Protein AF-A0A958MUF5-F1 (afdb_monomer)

pLDDT: mean 97.49, std 2.04, range [82.62, 98.88]

Structure (mmCIF, N/CA/C/O backbone):
data_AF-A0A958MUF5-F1
#
_entry.id   AF-A0A958MUF5-F1
#
loop_
_atom_site.group_PDB
_atom_site.id
_atom_site.type_symbol
_atom_site.label_atom_id
_atom_site.label_alt_id
_atom_site.label_comp_id
_atom_site.label_asym_id
_atom_site.label_entity_id
_atom_site.label_seq_id
_atom_site.pdbx_PDB_ins_code
_atom_site.Cartn_x
_atom_site.Cartn_y
_atom_site.Cartn_z
_atom_site.occupancy
_atom_site.B_iso_or_equiv
_atom_site.auth_seq_id
_atom_site.auth_comp_id
_atom_site.auth_asym_id
_atom_site.auth_atom_id
_atom_site.pdbx_PDB_model_num
ATOM 1 N N . GLY A 1 1 ? -0.828 -5.211 3.951 1.00 95.81 1 GLY A N 1
ATOM 2 C CA . GLY A 1 1 ? 0.627 -5.019 3.642 1.00 95.81 1 GLY A CA 1
ATOM 3 C C . GLY A 1 1 ? 0.822 -3.875 2.646 1.00 95.81 1 GLY A C 1
ATOM 4 O O . GLY A 1 1 ? -0.084 -3.066 2.536 1.00 95.81 1 GLY A O 1
ATOM 5 N N . CYS A 1 2 ? 1.944 -3.749 1.919 1.00 98.19 2 CYS A N 1
ATOM 6 C CA . CYS A 1 2 ? 2.041 -2.804 0.780 1.00 98.19 2 CYS A CA 1
ATOM 7 C C . CYS A 1 2 ? 3.117 -3.206 -0.243 1.00 98.19 2 CYS A C 1
ATOM 9 O O . CYS A 1 2 ? 4.028 -3.970 0.087 1.00 98.19 2 CYS A O 1
ATOM 11 N N . GLY A 1 3 ? 3.020 -2.666 -1.464 1.00 97.94 3 GLY A N 1
ATOM 12 C CA . GLY A 1 3 ? 4.065 -2.780 -2.486 1.00 97.94 3 GLY A CA 1
ATOM 13 C C . GLY A 1 3 ? 5.352 -2.036 -2.107 1.00 97.94 3 GLY A C 1
ATOM 14 O O . GLY A 1 3 ? 5.352 -1.213 -1.189 1.00 97.94 3 GLY A O 1
ATOM 15 N N . ARG A 1 4 ? 6.447 -2.348 -2.813 1.00 98.25 4 ARG A N 1
ATOM 16 C CA . ARG A 1 4 ? 7.746 -1.659 -2.694 1.00 98.25 4 ARG A CA 1
ATOM 17 C C . ARG A 1 4 ? 7.716 -0.278 -3.366 1.00 98.25 4 ARG A C 1
ATOM 19 O O . ARG A 1 4 ? 6.858 -0.031 -4.210 1.00 98.25 4 ARG A O 1
ATOM 26 N N . THR A 1 5 ? 8.640 0.606 -2.996 1.00 98.25 5 THR A N 1
ATOM 27 C CA . THR A 1 5 ? 8.675 2.021 -3.430 1.00 98.25 5 THR A CA 1
ATOM 28 C C . THR A 1 5 ? 10.024 2.465 -3.999 1.00 98.25 5 THR A C 1
ATOM 30 O O . THR A 1 5 ? 10.197 3.632 -4.313 1.00 98.25 5 THR A O 1
ATOM 33 N N . ASP A 1 6 ? 10.960 1.543 -4.177 1.00 97.56 6 ASP A N 1
ATOM 34 C CA . ASP A 1 6 ? 12.352 1.759 -4.592 1.00 97.56 6 ASP A CA 1
ATOM 35 C C . ASP A 1 6 ? 12.594 1.590 -6.108 1.00 97.56 6 ASP A C 1
ATOM 37 O O . ASP A 1 6 ? 13.702 1.794 -6.594 1.00 97.56 6 ASP A O 1
ATOM 41 N N . PHE A 1 7 ? 11.555 1.257 -6.881 1.00 97.25 7 PHE A N 1
ATOM 42 C CA . PHE A 1 7 ? 11.583 1.169 -8.347 1.00 97.25 7 PHE A CA 1
ATOM 43 C C . PHE A 1 7 ? 10.428 1.967 -8.968 1.00 97.25 7 PHE A C 1
ATOM 45 O O . PHE A 1 7 ? 9.526 2.423 -8.269 1.00 97.25 7 PHE A O 1
ATOM 52 N N . GLN A 1 8 ? 10.443 2.126 -10.297 1.00 96.81 8 GLN A N 1
ATOM 53 C CA . GLN A 1 8 ? 9.368 2.766 -11.078 1.00 96.81 8 GLN A CA 1
ATOM 54 C C . GLN A 1 8 ? 9.012 4.191 -10.605 1.00 96.81 8 GLN A C 1
ATOM 56 O O . GLN A 1 8 ? 7.847 4.578 -10.623 1.00 96.81 8 GLN A O 1
ATOM 61 N N . GLN A 1 9 ? 10.019 4.972 -10.186 1.00 97.56 9 GLN A N 1
ATOM 62 C CA . GLN A 1 9 ? 9.839 6.319 -9.612 1.00 97.56 9 GLN A CA 1
ATOM 63 C C . GLN A 1 9 ? 8.941 6.319 -8.357 1.00 97.56 9 GLN A C 1
ATOM 65 O O . GLN A 1 9 ? 8.242 7.295 -8.070 1.00 97.56 9 GLN A O 1
ATOM 70 N N . GLY A 1 10 ? 8.936 5.203 -7.622 1.00 96.62 10 GLY A N 1
ATOM 71 C CA . GLY A 1 10 ? 8.207 5.049 -6.374 1.00 96.62 10 GLY A CA 1
ATOM 72 C C . GLY A 1 10 ? 8.674 6.023 -5.290 1.00 96.62 10 GLY A C 1
ATOM 73 O O . GLY A 1 10 ? 9.767 6.582 -5.328 1.00 96.62 10 GLY A O 1
ATOM 74 N N . SER A 1 11 ? 7.793 6.259 -4.319 1.00 98.31 11 SER A N 1
ATOM 75 C CA . SER A 1 11 ? 8.064 7.133 -3.179 1.00 98.31 11 SER A CA 1
ATOM 76 C C . SER A 1 11 ? 7.247 6.675 -1.975 1.00 98.31 11 SER A C 1
ATOM 78 O O . SER A 1 11 ? 6.017 6.604 -2.041 1.00 98.31 11 SER A O 1
ATOM 80 N N . SER A 1 12 ? 7.933 6.374 -0.869 1.00 98.38 12 SER A N 1
ATOM 81 C CA . SER A 1 12 ? 7.306 5.947 0.388 1.00 98.38 12 SER A CA 1
ATOM 82 C C . SER A 1 12 ? 6.356 7.019 0.929 1.00 98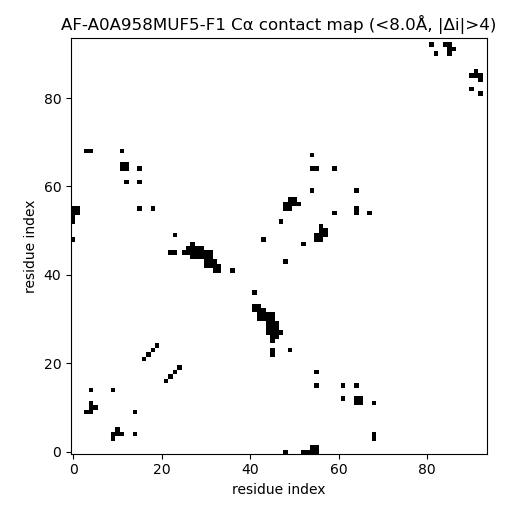.38 12 SER A C 1
ATOM 84 O O . SER A 1 12 ? 5.215 6.724 1.274 1.00 98.38 12 SER A O 1
ATOM 86 N N . THR A 1 13 ? 6.758 8.288 0.898 1.00 97.94 13 THR A N 1
ATOM 87 C CA . THR A 1 13 ? 5.907 9.398 1.352 1.00 97.94 13 THR A CA 1
ATOM 88 C C . THR A 1 13 ? 4.654 9.556 0.485 1.00 97.94 13 THR A C 1
ATOM 90 O O . THR A 1 13 ? 3.552 9.686 1.019 1.00 97.94 13 THR A O 1
ATOM 93 N N . ARG A 1 14 ? 4.775 9.445 -0.848 1.00 98.44 14 ARG A N 1
ATOM 94 C CA . ARG A 1 14 ? 3.613 9.485 -1.758 1.00 98.44 14 ARG A CA 1
ATOM 95 C C . ARG A 1 14 ? 2.682 8.289 -1.582 1.00 98.44 14 ARG A C 1
ATOM 97 O O . ARG A 1 14 ? 1.464 8.460 -1.670 1.00 98.44 14 ARG A O 1
ATOM 104 N N . LEU A 1 15 ? 3.224 7.091 -1.356 1.00 98.62 15 LEU A N 1
ATOM 105 C CA . LEU A 1 15 ? 2.422 5.897 -1.088 1.00 98.62 15 LEU A CA 1
ATOM 106 C C . LEU A 1 15 ? 1.654 6.047 0.230 1.00 98.62 15 LEU A C 1
ATOM 108 O O . LEU A 1 15 ? 0.451 5.794 0.257 1.00 98.62 15 LEU A O 1
ATOM 112 N N . PHE A 1 16 ? 2.320 6.516 1.289 1.00 98.69 16 PHE A N 1
ATOM 113 C CA . PHE A 1 16 ? 1.691 6.770 2.583 1.00 98.69 16 PHE A CA 1
ATOM 114 C C . PHE A 1 16 ? 0.521 7.749 2.456 1.00 98.69 16 PHE A C 1
ATOM 116 O O . PHE A 1 16 ? -0.593 7.414 2.854 1.00 98.69 16 PHE A O 1
ATOM 123 N N . ALA A 1 17 ? 0.744 8.910 1.828 1.00 98.62 17 ALA A N 1
ATOM 124 C CA . ALA A 1 17 ? -0.305 9.901 1.588 1.00 98.62 17 ALA A CA 1
ATOM 125 C C . ALA A 1 17 ? -1.464 9.315 0.765 1.00 98.62 17 ALA A C 1
ATOM 127 O O . ALA A 1 17 ? -2.623 9.430 1.151 1.00 98.62 17 ALA A O 1
ATOM 128 N N . SER A 1 18 ? -1.160 8.583 -0.315 1.00 98.62 18 SER A N 1
ATOM 129 C CA . SER A 1 18 ? -2.186 7.952 -1.158 1.00 98.62 18 SER A CA 1
ATOM 130 C C . SER A 1 18 ? -3.074 6.987 -0.371 1.00 98.62 18 SER A C 1
ATOM 132 O O . SER A 1 18 ? -4.293 7.013 -0.525 1.00 98.62 18 SER A O 1
ATOM 134 N N . VAL A 1 19 ? -2.489 6.152 0.492 1.00 98.62 19 VAL A N 1
ATOM 135 C CA . VAL A 1 19 ? -3.257 5.224 1.330 1.00 98.62 19 VAL A CA 1
ATOM 136 C C . VAL A 1 19 ? -4.072 5.989 2.371 1.00 98.62 19 VAL A C 1
ATOM 138 O O . VAL A 1 19 ? -5.267 5.735 2.500 1.00 98.62 19 VAL A O 1
ATOM 141 N N . ARG A 1 20 ? -3.459 6.935 3.093 1.00 97.88 20 ARG A N 1
ATOM 142 C CA . ARG A 1 20 ? -4.115 7.659 4.192 1.00 97.88 20 ARG A CA 1
ATOM 143 C C . ARG A 1 20 ? -5.254 8.558 3.727 1.00 97.88 20 ARG A C 1
ATOM 145 O O . ARG A 1 20 ? -6.295 8.583 4.372 1.00 97.88 20 ARG A O 1
ATOM 152 N N . GLU A 1 21 ? -5.072 9.261 2.618 1.00 98.38 21 GLU A N 1
ATOM 153 C CA . GLU A 1 21 ? -6.027 10.266 2.144 1.00 98.38 21 GLU A CA 1
ATOM 154 C C . GLU A 1 21 ? -7.112 9.669 1.242 1.00 98.38 21 GLU A C 1
ATOM 156 O O . GLU A 1 21 ? -8.243 10.157 1.236 1.00 98.38 21 GLU A O 1
ATOM 161 N N . LYS A 1 22 ? -6.799 8.610 0.481 1.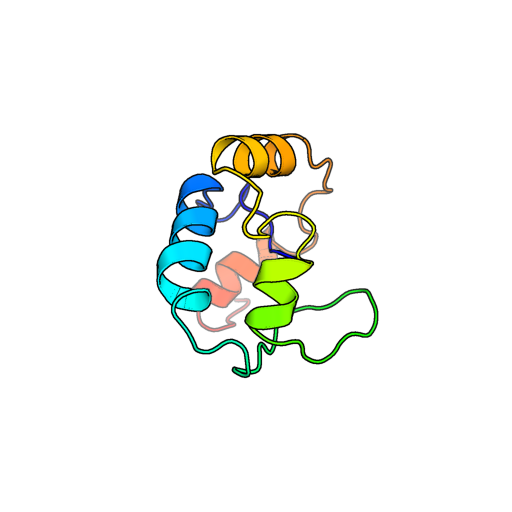00 98.56 22 LYS A N 1
ATOM 162 C CA . LYS A 1 22 ? -7.733 8.045 -0.511 1.00 98.56 22 LYS A CA 1
ATOM 163 C C . LYS A 1 22 ? -8.358 6.726 -0.087 1.00 98.56 22 LYS A C 1
ATOM 165 O O . LYS A 1 22 ? -9.545 6.537 -0.297 1.00 98.56 22 LYS A O 1
ATOM 170 N N . LEU A 1 23 ? -7.567 5.796 0.450 1.00 98.56 23 LEU A N 1
ATOM 171 C CA . LEU A 1 23 ? -8.080 4.469 0.805 1.00 98.56 23 LEU A CA 1
ATOM 172 C C . LEU A 1 23 ? -8.660 4.476 2.216 1.00 98.56 23 LEU A C 1
ATOM 174 O O . LEU A 1 23 ? -9.778 4.030 2.428 1.00 98.56 23 LEU A O 1
ATOM 178 N N . PHE A 1 24 ? -7.943 5.035 3.189 1.00 98.56 24 PHE A N 1
ATOM 179 C CA . PHE A 1 24 ? -8.403 5.071 4.578 1.00 98.56 24 PHE A CA 1
ATOM 180 C C . PHE A 1 24 ? -9.509 6.108 4.833 1.00 98.56 24 PHE A C 1
ATOM 182 O O . PHE A 1 24 ? -10.080 6.117 5.922 1.00 98.56 24 PHE A O 1
ATOM 189 N N . SER A 1 25 ? -9.862 6.933 3.844 1.00 98.38 25 SER A N 1
ATOM 190 C CA . SER A 1 25 ? -11.074 7.760 3.876 1.00 98.38 25 SER A CA 1
ATOM 191 C C . SER A 1 25 ? -12.348 6.987 3.512 1.00 98.38 25 SER A C 1
ATOM 193 O O . SER A 1 25 ? -13.445 7.500 3.722 1.00 98.38 25 SER A O 1
ATOM 195 N N . LEU A 1 26 ? -12.226 5.753 3.011 1.00 9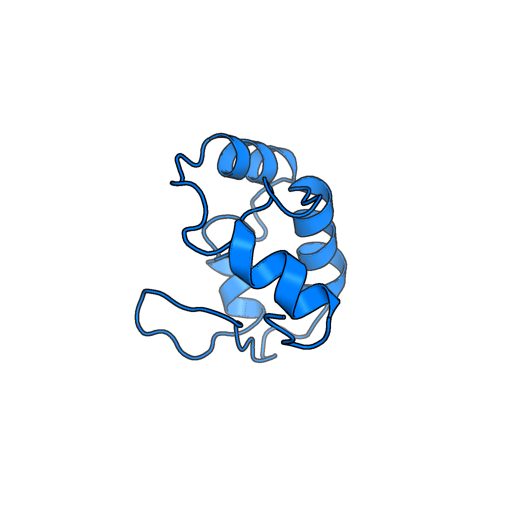8.75 26 LEU A N 1
ATOM 196 C CA . LEU A 1 26 ? -13.362 4.876 2.734 1.00 98.75 26 LEU A CA 1
ATOM 197 C C . LEU A 1 26 ? -13.939 4.264 4.03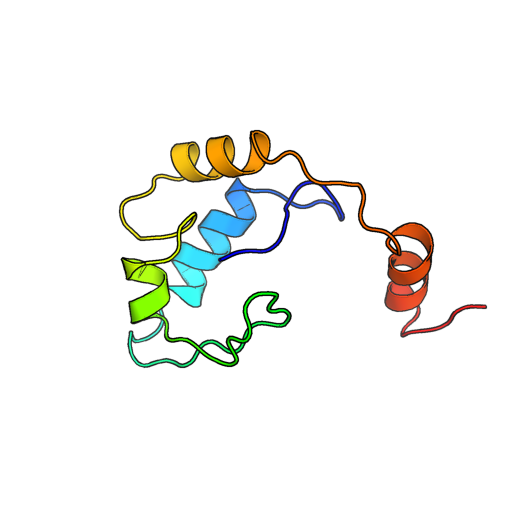2 1.00 98.75 26 LEU A C 1
ATOM 199 O O . LEU A 1 26 ? -13.224 4.184 5.043 1.00 98.75 26 LEU A O 1
ATOM 203 N N . PRO A 1 27 ? -15.213 3.815 4.011 1.00 98.81 27 PRO A N 1
ATOM 204 C CA . PRO A 1 27 ? -15.836 3.081 5.114 1.00 98.81 27 PRO A CA 1
ATOM 205 C C . PRO A 1 27 ? -15.055 1.825 5.509 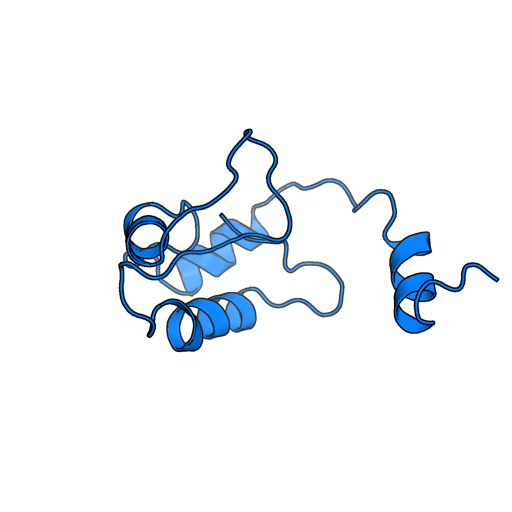1.00 98.81 27 PRO A C 1
ATOM 207 O O . PRO A 1 27 ? -14.487 1.148 4.652 1.00 98.81 27 PRO A O 1
ATOM 210 N N . ASP A 1 28 ? -15.053 1.493 6.800 1.00 98.88 28 ASP A N 1
ATOM 211 C CA . ASP A 1 28 ? -14.248 0.392 7.342 1.00 98.88 28 ASP A CA 1
ATOM 212 C C . ASP A 1 28 ? -14.649 -0.989 6.803 1.00 98.88 28 ASP A C 1
ATOM 214 O O . ASP A 1 28 ? -13.789 -1.858 6.690 1.00 98.88 28 ASP A O 1
ATOM 218 N N . ASP A 1 29 ? -15.909 -1.178 6.416 1.00 98.75 29 ASP A N 1
ATOM 219 C CA . ASP A 1 29 ? -16.447 -2.403 5.810 1.00 98.75 29 ASP A CA 1
ATOM 220 C C . ASP A 1 29 ? -16.152 -2.529 4.304 1.00 98.75 29 ASP A C 1
ATOM 222 O O . ASP A 1 29 ? -16.484 -3.539 3.681 1.00 98.75 29 ASP A O 1
ATOM 226 N N . THR A 1 30 ? -15.484 -1.538 3.705 1.00 98.88 30 THR A N 1
ATOM 227 C CA . THR A 1 30 ? -15.085 -1.589 2.296 1.00 98.88 30 THR A CA 1
ATOM 228 C C . THR A 1 30 ? -14.055 -2.694 2.077 1.00 98.88 30 THR A C 1
ATOM 230 O O . THR A 1 30 ? -12.972 -2.663 2.667 1.00 98.88 30 THR A O 1
ATOM 233 N N . PHE A 1 31 ? -14.357 -3.637 1.181 1.00 98.81 31 PHE A N 1
ATOM 234 C CA . PHE A 1 31 ? -13.425 -4.697 0.803 1.00 98.81 31 PHE A CA 1
ATOM 235 C C . PHE A 1 31 ? -12.209 -4.166 0.037 1.00 98.81 31 PHE A C 1
ATOM 237 O O . PHE A 1 31 ? -12.321 -3.341 -0.871 1.00 98.81 31 PHE A O 1
ATOM 244 N N . VAL A 1 32 ? -11.043 -4.718 0.359 1.00 98.81 32 VAL A N 1
ATOM 245 C CA . VAL A 1 32 ? -9.765 -4.459 -0.301 1.00 98.81 32 VAL A CA 1
ATOM 246 C C . VAL A 1 32 ? -9.312 -5.742 -0.989 1.00 98.81 32 VAL A C 1
ATOM 248 O O . VAL A 1 32 ? -8.948 -6.715 -0.329 1.00 98.81 32 VAL A O 1
ATOM 251 N N . TYR A 1 33 ? -9.310 -5.728 -2.321 1.00 98.56 33 TYR A N 1
ATOM 252 C CA . TYR A 1 33 ? -8.779 -6.806 -3.157 1.00 98.56 33 TYR A CA 1
ATOM 253 C C . TYR A 1 33 ? -7.390 -6.406 -3.681 1.00 98.56 33 TYR A C 1
ATOM 255 O O . TYR A 1 33 ? -7.297 -5.532 -4.550 1.00 98.56 33 TYR A O 1
ATOM 263 N N . PRO A 1 34 ? -6.293 -6.968 -3.140 1.00 98.31 34 PRO A N 1
ATOM 264 C CA . PRO A 1 34 ? -4.944 -6.583 -3.534 1.00 98.31 34 PRO A CA 1
ATOM 265 C C . PRO A 1 34 ? -4.550 -7.205 -4.881 1.00 98.31 34 PRO A C 1
ATOM 267 O O . PRO A 1 34 ? -4.974 -8.303 -5.223 1.00 98.31 34 PRO A O 1
ATOM 270 N N . GLY A 1 35 ? -3.665 -6.539 -5.629 1.00 97.75 35 GLY A N 1
ATOM 271 C CA . GLY A 1 35 ? -3.136 -7.094 -6.885 1.00 97.75 35 GLY A CA 1
ATOM 272 C C . GLY A 1 35 ? -2.190 -8.288 -6.700 1.00 97.75 35 GLY A C 1
ATOM 273 O O . GLY A 1 35 ? -1.956 -9.025 -7.650 1.00 97.75 35 GLY A O 1
ATOM 274 N N . HIS A 1 36 ? -1.628 -8.470 -5.500 1.00 98.06 36 HIS A N 1
ATOM 275 C CA . HIS A 1 36 ? -0.748 -9.589 -5.158 1.00 98.06 36 HIS A CA 1
ATOM 276 C C . HIS A 1 36 ? -0.943 -9.992 -3.696 1.00 98.06 36 HIS A C 1
ATOM 278 O O . HIS A 1 36 ? -1.126 -9.128 -2.836 1.00 98.06 36 HIS A O 1
ATOM 284 N N . ASP A 1 37 ? -0.790 -11.282 -3.420 1.00 98.12 37 ASP A N 1
ATOM 285 C CA . ASP A 1 37 ? -0.638 -11.838 -2.081 1.00 98.12 37 ASP A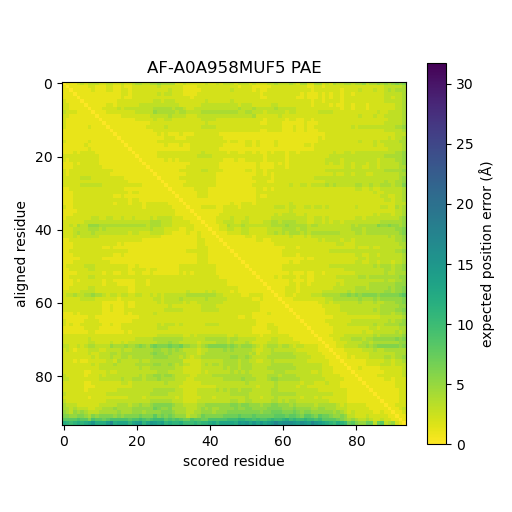 CA 1
ATOM 286 C C . ASP A 1 37 ? 0.381 -12.990 -2.107 1.00 98.12 37 ASP A C 1
ATOM 288 O O . ASP A 1 37 ? 0.537 -13.676 -3.117 1.00 98.12 37 ASP A O 1
ATOM 292 N N . TYR A 1 38 ? 1.094 -13.182 -0.996 1.00 95.88 38 TYR A N 1
ATOM 293 C CA . TYR A 1 38 ? 2.119 -14.222 -0.845 1.00 95.88 38 TYR A CA 1
ATOM 294 C C . TYR A 1 38 ? 1.909 -15.073 0.420 1.00 95.88 38 TYR A C 1
ATOM 296 O O . TYR A 1 38 ? 2.829 -15.751 0.873 1.00 95.88 38 TYR A O 1
ATOM 304 N N . LYS A 1 39 ? 0.722 -14.998 1.035 1.00 96.81 39 LYS A N 1
ATOM 305 C CA . LYS A 1 39 ? 0.355 -15.676 2.290 1.00 96.81 39 LYS A CA 1
ATOM 306 C C . LYS A 1 39 ? -0.945 -16.493 2.194 1.00 96.81 39 LYS A C 1
ATOM 308 O O . LYS A 1 39 ? -1.373 -17.047 3.202 1.00 96.81 39 LYS A O 1
ATOM 313 N N . GLY A 1 40 ? -1.560 -16.580 1.015 1.00 96.94 40 GLY A N 1
ATOM 314 C CA . GLY A 1 40 ? -2.838 -17.255 0.776 1.00 96.94 40 GLY A CA 1
ATOM 315 C C . GLY A 1 40 ? -4.077 -16.407 1.097 1.00 96.94 40 GLY A C 1
ATOM 316 O O . GLY A 1 40 ? -5.166 -16.959 1.218 1.00 96.94 40 GLY A O 1
ATOM 317 N N . GLN A 1 41 ? -3.931 -15.091 1.260 1.00 97.44 41 GLN A N 1
ATOM 318 C CA . GLN A 1 41 ? -5.033 -14.160 1.513 1.00 97.44 41 GLN A CA 1
ATOM 319 C C . GLN A 1 41 ? -5.642 -13.670 0.194 1.00 97.44 41 GLN A C 1
ATOM 321 O O . GLN A 1 41 ? -4.927 -13.379 -0.763 1.00 97.44 41 GLN A O 1
ATOM 326 N N . THR A 1 42 ? -6.969 -13.560 0.145 1.00 98.00 42 THR A N 1
ATOM 327 C CA . THR A 1 42 ? -7.713 -13.176 -1.069 1.00 98.00 42 THR A CA 1
ATOM 328 C C . THR A 1 42 ? -8.373 -11.803 -0.969 1.00 98.00 42 THR A C 1
ATOM 330 O O . THR A 1 42 ? -8.529 -11.124 -1.981 1.00 98.00 42 THR A O 1
ATOM 333 N N . VAL A 1 43 ? -8.754 -11.381 0.238 1.00 98.50 43 VAL A N 1
ATOM 334 C CA . VAL A 1 43 ? -9.459 -10.123 0.509 1.00 98.50 43 VAL A CA 1
ATOM 335 C C . VAL A 1 43 ? -9.199 -9.678 1.951 1.00 98.50 43 VAL A C 1
ATOM 337 O O . VAL A 1 43 ? -8.953 -10.512 2.822 1.00 98.50 43 VAL A O 1
ATOM 340 N N . SER A 1 44 ? -9.257 -8.371 2.191 1.00 98.69 44 SER A N 1
ATOM 341 C CA . SER A 1 44 ? -9.324 -7.755 3.523 1.00 98.69 44 SER A CA 1
ATOM 342 C C . SER A 1 44 ? -10.349 -6.610 3.502 1.00 98.69 44 SER A C 1
ATOM 344 O O . SER A 1 44 ? -11.101 -6.467 2.536 1.00 98.69 44 SER A O 1
ATOM 346 N N . THR A 1 45 ? -10.391 -5.771 4.531 1.00 98.88 45 THR A N 1
ATOM 347 C CA . THR A 1 45 ? -11.220 -4.565 4.605 1.00 98.88 45 THR A CA 1
ATOM 348 C C . THR A 1 45 ? -10.388 -3.337 4.967 1.00 98.88 45 THR A C 1
ATOM 350 O O . THR A 1 45 ? -9.271 -3.441 5.482 1.00 98.88 45 THR A O 1
ATOM 353 N N . ILE A 1 46 ? -10.924 -2.142 4.718 1.00 98.88 46 ILE A N 1
ATOM 354 C CA . ILE A 1 46 ? -10.271 -0.890 5.119 1.00 98.88 46 ILE A CA 1
ATOM 355 C C . ILE A 1 46 ? -10.073 -0.825 6.638 1.00 98.88 46 ILE A C 1
ATOM 357 O O . ILE A 1 46 ? -9.008 -0.394 7.083 1.00 98.88 46 ILE A O 1
ATOM 361 N N . GLY A 1 47 ? -11.042 -1.296 7.429 1.00 98.81 47 GLY A N 1
ATOM 362 C CA . GLY A 1 47 ? -10.923 -1.375 8.886 1.00 98.81 47 GLY A CA 1
ATOM 363 C C . GLY A 1 47 ? -9.776 -2.287 9.332 1.00 98.81 47 GLY A C 1
ATOM 364 O O . GLY A 1 47 ? -8.941 -1.886 10.147 1.00 98.81 47 GLY A O 1
ATOM 365 N N . GLU A 1 48 ? -9.665 -3.479 8.738 1.00 98.75 48 GLU A N 1
ATOM 366 C CA . GLU A 1 48 ? -8.562 -4.406 9.017 1.00 98.75 48 GLU A CA 1
ATOM 367 C C . GLU A 1 48 ? -7.197 -3.802 8.662 1.00 98.75 48 GLU A C 1
ATOM 369 O O . GLU A 1 48 ? -6.263 -3.872 9.461 1.00 98.75 48 GLU A O 1
ATOM 374 N N . GLU A 1 49 ? -7.061 -3.155 7.502 1.00 98.81 49 GLU A N 1
ATOM 375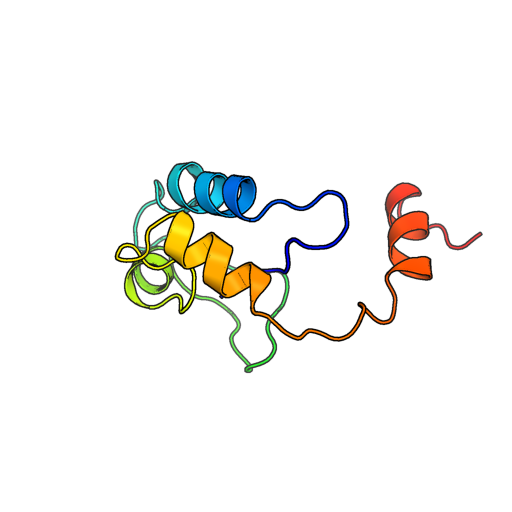 C CA . GLU A 1 49 ? -5.796 -2.533 7.098 1.00 98.81 49 GLU A CA 1
ATOM 376 C C . GLU A 1 49 ? -5.446 -1.311 7.973 1.00 98.81 49 GLU A C 1
ATOM 378 O O . GLU A 1 49 ? -4.280 -1.128 8.338 1.00 98.81 49 GLU A O 1
ATOM 383 N N . LYS A 1 50 ? -6.431 -0.506 8.396 1.00 98.81 50 LYS A N 1
ATOM 384 C CA . LYS A 1 50 ? -6.232 0.590 9.364 1.00 98.81 50 LYS A CA 1
ATOM 385 C C . LYS A 1 50 ? -5.690 0.085 10.698 1.00 98.81 50 LYS A C 1
ATOM 387 O O . LYS A 1 50 ? -4.824 0.740 11.283 1.00 98.81 50 LYS A O 1
ATOM 392 N N . GLN A 1 51 ? -6.189 -1.051 11.179 1.00 98.62 51 GLN A N 1
ATOM 393 C CA . GLN A 1 51 ? -5.848 -1.581 12.496 1.00 98.62 51 GLN A CA 1
ATOM 394 C C . GLN A 1 51 ? -4.574 -2.438 12.477 1.00 98.62 51 GLN A C 1
ATOM 396 O O . GLN A 1 51 ? -3.723 -2.308 13.360 1.00 98.62 51 GLN A O 1
ATOM 401 N N . PHE A 1 52 ? -4.417 -3.295 11.469 1.00 98.31 52 PHE A N 1
ATOM 402 C CA . PHE A 1 52 ? -3.463 -4.404 11.505 1.00 98.31 52 PHE A CA 1
ATOM 403 C C . PHE A 1 52 ? -2.377 -4.350 10.431 1.00 98.31 52 PHE A C 1
ATOM 405 O O . PHE A 1 52 ? -1.425 -5.131 10.521 1.00 98.31 52 PHE A O 1
ATOM 412 N N . ASN A 1 53 ? -2.445 -3.446 9.442 1.00 98.38 53 ASN A N 1
ATOM 413 C CA . ASN A 1 53 ? -1.401 -3.384 8.418 1.00 98.38 53 ASN A CA 1
ATOM 414 C C . ASN A 1 53 ? -0.027 -3.154 9.076 1.00 98.38 53 ASN A C 1
ATOM 416 O O . ASN A 1 53 ? 0.172 -2.133 9.735 1.00 98.38 53 ASN A O 1
ATOM 420 N N . PRO A 1 54 ? 0.961 -4.042 8.870 1.00 97.25 54 PRO A N 1
ATOM 421 C CA . PRO A 1 54 ? 2.230 -3.990 9.596 1.00 97.25 54 PRO A CA 1
ATOM 422 C C . PRO A 1 54 ? 3.084 -2.758 9.272 1.00 97.25 54 PRO A C 1
ATOM 424 O O . PRO A 1 54 ? 4.066 -2.508 9.964 1.00 97.25 54 PRO A O 1
ATOM 427 N N . ARG A 1 55 ? 2.746 -2.010 8.215 1.00 97.94 55 ARG A N 1
ATOM 428 C CA . ARG A 1 55 ? 3.489 -0.834 7.746 1.00 97.94 55 ARG A CA 1
ATOM 429 C C . ARG A 1 55 ? 2.641 0.437 7.751 1.00 97.94 55 ARG A C 1
ATOM 431 O O . ARG A 1 55 ? 3.166 1.494 8.069 1.00 97.94 55 ARG A O 1
ATOM 438 N N . LEU A 1 56 ? 1.353 0.342 7.417 1.00 98.06 56 LEU A N 1
ATOM 439 C CA . LEU A 1 56 ? 0.486 1.497 7.141 1.00 98.06 56 LEU A CA 1
ATOM 440 C C . LEU A 1 56 ? -0.580 1.780 8.208 1.00 98.06 56 LEU A C 1
ATOM 442 O O . LEU A 1 56 ? -1.240 2.815 8.100 1.00 98.06 56 LEU A O 1
ATOM 446 N N . ARG A 1 57 ? -0.753 0.908 9.215 1.00 97.75 57 ARG A N 1
ATOM 447 C CA . ARG A 1 57 ? -1.779 1.049 10.269 1.00 97.75 57 ARG A CA 1
ATOM 448 C C . ARG A 1 57 ? -1.767 2.428 10.928 1.00 97.75 57 ARG A C 1
ATOM 450 O O . ARG A 1 57 ? -0.723 3.073 10.994 1.00 97.75 57 ARG A O 1
ATOM 457 N N . LEU A 1 58 ? -2.914 2.863 11.448 1.00 97.75 58 LEU A N 1
ATOM 458 C CA . LEU A 1 58 ? -3.161 4.260 11.821 1.00 97.75 58 LEU A CA 1
ATOM 459 C C . LEU A 1 58 ? -2.160 4.854 12.818 1.00 97.75 58 LEU A C 1
ATOM 461 O O . LEU A 1 58 ? -1.872 6.045 12.720 1.00 97.75 58 LEU A O 1
ATOM 465 N N . ASN A 1 59 ? -1.602 4.036 13.713 1.00 97.00 59 ASN A N 1
ATOM 466 C CA . ASN A 1 59 ? -0.630 4.475 14.715 1.00 97.00 59 ASN A CA 1
ATOM 467 C C . ASN A 1 59 ? 0.803 4.671 14.185 1.00 97.00 59 ASN A C 1
ATOM 469 O O . ASN A 1 59 ? 1.660 5.095 14.951 1.00 97.00 59 ASN A O 1
ATOM 473 N N . HIS A 1 60 ? 1.079 4.373 12.912 1.00 97.81 60 HIS A N 1
ATOM 474 C CA . HIS A 1 60 ? 2.346 4.728 12.273 1.00 97.81 60 HIS A CA 1
ATOM 475 C C . HIS A 1 60 ? 2.302 6.149 11.720 1.00 97.81 60 HIS A C 1
ATOM 477 O O . HIS A 1 60 ? 1.323 6.544 11.076 1.00 97.81 60 HIS A O 1
ATOM 483 N N . THR A 1 61 ? 3.391 6.884 11.923 1.00 98.38 61 THR A N 1
ATOM 484 C CA . THR A 1 61 ? 3.654 8.160 11.254 1.00 98.38 61 THR A CA 1
ATOM 485 C C . THR A 1 61 ? 4.215 7.941 9.844 1.00 98.38 61 THR A C 1
ATOM 487 O O . THR A 1 61 ? 4.561 6.820 9.456 1.00 98.38 61 THR A O 1
ATOM 490 N N . VAL A 1 62 ? 4.314 9.017 9.055 1.00 98.31 62 VAL A N 1
ATOM 491 C CA . VAL A 1 62 ? 4.978 8.963 7.743 1.00 98.31 62 VAL A CA 1
ATOM 492 C C . VAL A 1 62 ? 6.464 8.613 7.874 1.00 98.31 62 VAL A C 1
ATOM 494 O O . VAL A 1 62 ? 6.975 7.871 7.039 1.00 98.31 62 VAL A O 1
ATOM 497 N N . ASP A 1 63 ? 7.124 9.064 8.944 1.00 98.31 63 ASP A N 1
ATOM 498 C CA . ASP A 1 63 ? 8.539 8.786 9.206 1.00 98.31 63 ASP A CA 1
ATOM 499 C C . ASP A 1 63 ? 8.752 7.327 9.619 1.00 98.31 63 ASP A C 1
ATOM 501 O O . ASP A 1 63 ? 9.675 6.679 9.125 1.00 98.31 63 ASP A O 1
ATOM 505 N N . ASP A 1 64 ? 7.854 6.764 10.440 1.00 98.19 64 ASP A N 1
ATOM 506 C CA . ASP A 1 64 ? 7.862 5.329 10.751 1.00 98.19 64 ASP A CA 1
ATOM 507 C C . ASP A 1 64 ? 7.752 4.500 9.474 1.00 98.19 64 ASP A C 1
ATOM 509 O O . ASP A 1 64 ? 8.509 3.551 9.272 1.00 98.19 64 ASP A O 1
ATOM 513 N N . PHE A 1 65 ? 6.814 4.869 8.597 1.00 98.44 65 PHE A N 1
ATOM 514 C CA . PHE A 1 65 ? 6.617 4.180 7.332 1.00 98.44 65 PHE A CA 1
ATOM 515 C C . PHE A 1 65 ? 7.830 4.312 6.410 1.00 98.44 65 PHE A C 1
ATOM 517 O O . PHE A 1 65 ? 8.293 3.300 5.889 1.00 98.44 65 PHE A O 1
ATOM 524 N N . ALA A 1 66 ? 8.352 5.527 6.217 1.00 97.88 66 ALA A N 1
ATOM 525 C CA . ALA A 1 66 ? 9.516 5.775 5.373 1.00 97.88 66 ALA A CA 1
ATOM 526 C C . ALA A 1 66 ? 10.721 4.959 5.853 1.00 97.88 66 ALA A C 1
ATOM 528 O O . ALA A 1 66 ? 11.289 4.203 5.069 1.00 97.88 66 ALA A O 1
ATOM 529 N N . ARG A 1 67 ? 11.013 4.998 7.158 1.00 98.12 67 ARG A N 1
ATOM 530 C CA . ARG A 1 67 ? 12.090 4.211 7.764 1.00 98.12 67 ARG A CA 1
ATOM 531 C C . ARG A 1 67 ? 11.892 2.708 7.565 1.00 98.12 67 ARG A C 1
ATOM 533 O O . ARG A 1 67 ? 12.819 2.028 7.141 1.00 98.12 67 ARG A O 1
ATOM 540 N N . ILE A 1 68 ? 10.690 2.183 7.828 1.00 98.06 68 ILE A N 1
ATOM 541 C CA . ILE A 1 68 ? 10.387 0.759 7.608 1.00 98.06 68 ILE A CA 1
ATOM 542 C C . ILE A 1 68 ? 10.649 0.372 6.152 1.00 98.06 68 ILE A C 1
ATOM 544 O O . ILE A 1 68 ? 11.208 -0.693 5.913 1.00 98.06 68 ILE A O 1
ATOM 548 N N . MET A 1 69 ?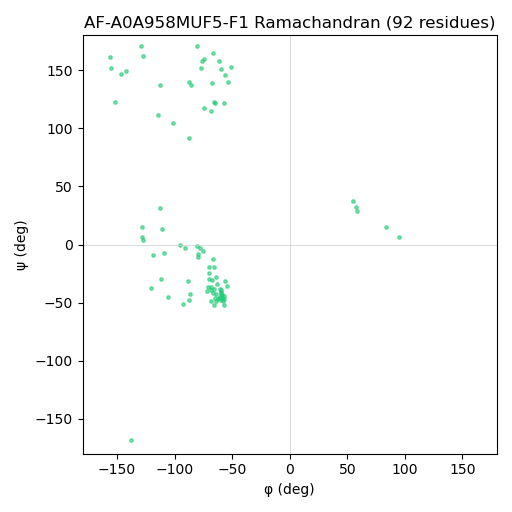 10.224 1.199 5.193 1.00 98.06 69 MET A N 1
ATOM 549 C CA . MET A 1 69 ? 10.383 0.917 3.766 1.00 98.06 69 MET A CA 1
ATOM 550 C C . MET A 1 69 ? 11.849 0.975 3.320 1.00 98.06 69 MET A C 1
ATOM 552 O O . MET A 1 69 ? 12.257 0.105 2.554 1.00 98.06 69 MET A O 1
ATOM 556 N N . ASP A 1 70 ? 12.634 1.926 3.831 1.00 96.69 70 ASP A N 1
ATOM 557 C CA . ASP A 1 70 ? 14.064 2.077 3.518 1.00 96.69 70 ASP A CA 1
ATOM 558 C C . ASP A 1 70 ? 14.921 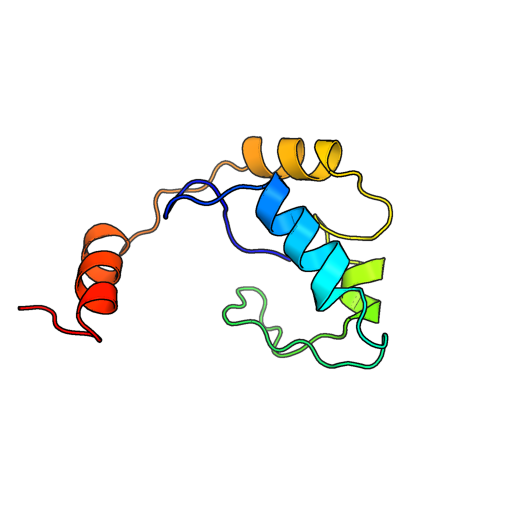0.947 4.119 1.00 96.69 70 ASP A C 1
ATOM 560 O O . ASP A 1 70 ? 15.942 0.556 3.555 1.00 96.69 70 ASP A O 1
ATOM 564 N N . GLU A 1 71 ? 14.494 0.374 5.248 1.00 97.25 71 GLU A N 1
ATOM 565 C CA . GLU A 1 71 ? 15.168 -0.754 5.904 1.00 97.25 71 GLU A CA 1
ATOM 566 C C . GLU A 1 71 ? 14.861 -2.120 5.246 1.00 97.25 71 GLU A C 1
ATOM 568 O O . GLU A 1 71 ? 15.482 -3.132 5.597 1.00 97.25 71 GLU A O 1
ATOM 573 N N . LEU A 1 72 ? 13.922 -2.192 4.290 1.00 95.69 72 LEU A N 1
ATOM 574 C CA . LEU A 1 72 ? 13.574 -3.446 3.615 1.00 95.69 72 LEU A CA 1
ATOM 575 C C . LEU A 1 72 ? 14.716 -3.934 2.714 1.00 95.69 72 LEU A C 1
ATOM 577 O O . LEU A 1 72 ? 15.011 -3.366 1.666 1.00 95.69 72 LEU A O 1
ATOM 581 N N . LYS A 1 73 ? 15.292 -5.084 3.069 1.00 94.94 73 LYS A N 1
ATOM 582 C CA . LYS A 1 73 ? 16.266 -5.799 2.234 1.00 94.94 73 LYS A CA 1
ATOM 583 C C . LYS A 1 73 ? 15.537 -6.727 1.269 1.00 94.94 73 LYS A C 1
ATOM 585 O O . LYS A 1 73 ? 15.209 -7.857 1.626 1.00 94.94 73 LYS A O 1
ATOM 590 N N . LEU A 1 74 ? 15.239 -6.223 0.075 1.00 95.06 74 LEU A N 1
ATOM 591 C CA . LEU A 1 74 ? 14.535 -6.964 -0.970 1.00 95.06 74 LEU A CA 1
ATOM 592 C C . LEU A 1 74 ? 15.453 -7.220 -2.157 1.00 95.06 74 LEU A C 1
ATOM 594 O O . LEU A 1 74 ? 16.113 -6.299 -2.640 1.00 95.06 74 LEU A O 1
ATOM 598 N N . ASP A 1 75 ? 15.402 -8.436 -2.689 1.00 97.25 75 ASP A N 1
ATOM 599 C CA . ASP A 1 75 ? 16.054 -8.738 -3.957 1.00 97.25 75 ASP A CA 1
ATOM 600 C C . ASP A 1 75 ? 15.487 -7.857 -5.087 1.00 97.25 75 ASP A C 1
ATOM 602 O O . ASP A 1 75 ? 14.311 -7.446 -5.045 1.00 97.25 75 ASP A O 1
ATOM 606 N N . PRO A 1 76 ? 16.290 -7.553 -6.121 1.00 95.69 76 PRO A N 1
ATOM 607 C CA . PRO A 1 76 ? 15.795 -6.896 -7.324 1.00 95.69 76 PRO A CA 1
ATOM 608 C C . PRO A 1 76 ? 14.602 -7.661 -7.928 1.00 95.69 76 PRO A C 1
ATOM 610 O O . PRO A 1 76 ? 14.618 -8.896 -7.953 1.00 95.69 76 PRO A O 1
ATOM 613 N N . PRO A 1 77 ? 13.553 -6.980 -8.433 1.00 97.12 77 PRO A N 1
ATOM 614 C CA . PRO A 1 77 ? 12.412 -7.686 -9.003 1.00 97.12 77 PRO A CA 1
ATOM 615 C C . PRO A 1 77 ? 12.818 -8.460 -10.266 1.00 97.12 77 PRO A C 1
ATOM 617 O O . PRO A 1 77 ? 13.272 -7.872 -11.247 1.00 97.12 77 PRO A O 1
ATOM 620 N N . GLN A 1 78 ? 12.603 -9.778 -10.248 1.00 96.94 78 GLN A N 1
ATOM 621 C CA . GLN A 1 78 ? 13.167 -10.731 -11.218 1.00 96.94 78 GLN A CA 1
ATOM 622 C C . GLN A 1 78 ? 12.871 -10.399 -12.687 1.00 96.94 78 GLN A C 1
ATOM 624 O O . GLN A 1 78 ? 13.714 -10.620 -13.549 1.00 96.94 78 GLN A O 1
ATOM 629 N N . ARG A 1 79 ? 11.679 -9.862 -12.980 1.00 96.62 79 ARG A N 1
ATOM 630 C CA . ARG A 1 79 ? 11.223 -9.580 -14.351 1.00 96.62 79 ARG A CA 1
ATOM 631 C C . ARG A 1 79 ? 11.119 -8.093 -14.675 1.00 96.62 79 ARG A C 1
ATOM 633 O O . ARG A 1 79 ? 10.516 -7.748 -15.682 1.00 96.62 79 ARG A O 1
ATOM 640 N N . ILE A 1 80 ? 11.671 -7.188 -13.858 1.00 97.12 80 ILE A N 1
ATOM 641 C CA . ILE A 1 80 ? 11.452 -5.744 -14.066 1.00 97.12 80 ILE A CA 1
ATOM 642 C C . ILE A 1 80 ? 11.956 -5.250 -15.432 1.00 97.12 80 ILE A C 1
ATOM 644 O O . ILE A 1 80 ? 11.279 -4.448 -16.070 1.00 97.12 80 ILE A O 1
ATOM 648 N N . ALA A 1 81 ? 13.096 -5.766 -15.901 1.00 96.25 81 ALA A N 1
ATOM 649 C CA . ALA A 1 81 ? 13.706 -5.370 -17.172 1.00 96.25 81 ALA A CA 1
ATOM 650 C C . ALA A 1 81 ? 12.912 -5.837 -18.405 1.00 96.25 81 ALA A C 1
ATOM 652 O O . ALA A 1 81 ? 13.007 -5.217 -19.456 1.00 96.25 81 ALA A O 1
ATOM 653 N N . GLU A 1 82 ? 12.119 -6.901 -18.271 1.00 96.94 82 GLU A N 1
ATOM 654 C CA . GLU A 1 82 ? 11.248 -7.429 -19.328 1.00 96.94 82 GLU A CA 1
ATOM 655 C C . GLU A 1 82 ? 9.843 -6.814 -19.225 1.00 96.94 82 GLU A C 1
ATOM 657 O O . GLU A 1 82 ? 9.308 -6.257 -20.182 1.00 96.94 82 GLU A O 1
ATOM 662 N N . ALA A 1 83 ? 9.252 -6.871 -18.030 1.00 97.44 83 ALA A N 1
ATOM 663 C CA . ALA A 1 83 ? 7.862 -6.514 -17.800 1.00 97.44 83 ALA A CA 1
ATOM 664 C C . ALA A 1 83 ? 7.608 -5.006 -17.911 1.00 97.44 83 ALA A C 1
ATOM 666 O O . ALA A 1 83 ? 6.557 -4.612 -18.407 1.00 97.44 83 ALA A O 1
ATOM 667 N N . VAL A 1 84 ? 8.532 -4.141 -17.466 1.00 97.12 84 VAL A N 1
ATOM 668 C CA . VAL A 1 84 ? 8.304 -2.686 -17.532 1.00 97.12 84 VAL A CA 1
ATOM 669 C C . VAL A 1 84 ? 8.239 -2.189 -18.983 1.00 97.12 84 VAL A C 1
ATOM 671 O O . VAL A 1 84 ? 7.233 -1.560 -19.317 1.00 97.12 84 VAL A O 1
ATOM 674 N N . PRO A 1 85 ? 9.213 -2.480 -19.871 1.00 97.56 85 PRO A N 1
ATOM 675 C CA . PRO A 1 85 ? 9.113 -2.090 -21.279 1.00 97.56 85 PRO A CA 1
ATOM 676 C C . PRO A 1 85 ? 7.891 -2.685 -21.985 1.00 97.56 85 PRO A C 1
ATOM 678 O O . PRO A 1 85 ? 7.203 -1.972 -22.715 1.00 97.56 85 PRO A O 1
ATOM 681 N N . ALA A 1 86 ? 7.576 -3.958 -21.726 1.00 97.81 86 ALA A N 1
ATOM 682 C CA . ALA A 1 86 ? 6.417 -4.614 -22.322 1.00 97.81 86 ALA A CA 1
ATOM 683 C C . ALA A 1 86 ? 5.101 -3.944 -21.905 1.00 97.81 86 ALA A C 1
ATOM 685 O O . ALA A 1 86 ? 4.269 -3.614 -22.746 1.00 97.81 86 ALA A O 1
ATOM 686 N N . ASN A 1 87 ? 4.928 -3.657 -20.613 1.00 97.44 87 ASN A N 1
ATOM 687 C CA . ASN A 1 87 ? 3.713 -3.030 -20.092 1.00 97.44 87 ASN A CA 1
ATOM 688 C C . ASN A 1 87 ? 3.537 -1.583 -20.579 1.00 97.44 87 ASN A C 1
ATOM 690 O O . ASN A 1 87 ? 2.405 -1.148 -20.782 1.00 97.44 87 ASN A O 1
ATOM 694 N N . LEU A 1 88 ? 4.630 -0.849 -20.828 1.00 97.06 88 LEU A N 1
ATOM 695 C CA . LEU A 1 88 ? 4.574 0.471 -21.476 1.00 97.06 88 LEU A CA 1
ATOM 696 C C . LEU A 1 88 ? 4.093 0.393 -22.935 1.00 97.06 88 LEU A C 1
ATOM 698 O O . LEU A 1 88 ? 3.616 1.390 -23.473 1.00 97.06 88 LEU A O 1
ATOM 702 N N . ARG A 1 89 ? 4.179 -0.790 -23.553 1.00 97.25 89 ARG A N 1
ATOM 703 C CA . ARG A 1 89 ? 3.704 -1.097 -24.909 1.00 97.25 89 ARG A CA 1
ATOM 704 C C . ARG A 1 89 ? 2.522 -2.074 -24.903 1.00 97.25 89 ARG A C 1
ATOM 706 O O . ARG A 1 89 ? 2.366 -2.867 -25.822 1.00 97.25 89 ARG A O 1
ATOM 713 N N . LEU A 1 90 ? 1.687 -2.032 -23.860 1.00 96.19 90 LEU A N 1
ATOM 714 C CA . LEU A 1 90 ? 0.456 -2.832 -23.749 1.00 96.19 90 LEU A CA 1
ATOM 715 C C . LEU A 1 90 ? 0.667 -4.358 -23.852 1.00 96.19 90 LEU A C 1
ATOM 717 O O . LEU A 1 90 ? -0.203 -5.080 -24.331 1.00 96.19 90 LEU A O 1
ATOM 721 N N . GLY A 1 91 ? 1.808 -4.854 -23.372 1.00 95.06 91 GLY A N 1
ATOM 722 C CA . GLY A 1 91 ? 2.154 -6.277 -23.373 1.00 95.06 91 GLY A CA 1
ATOM 723 C C . GLY A 1 91 ? 2.993 -6.723 -24.573 1.00 95.06 91 GLY A C 1
ATOM 724 O O . GLY A 1 91 ? 3.246 -7.917 -24.714 1.00 95.06 91 GLY A O 1
ATOM 725 N N . ASP A 1 92 ? 3.441 -5.793 -25.417 1.00 94.31 92 ASP A N 1
ATOM 726 C CA . ASP A 1 92 ? 4.304 -6.096 -26.556 1.00 94.31 92 ASP A CA 1
ATOM 727 C C . ASP A 1 92 ? 5.754 -6.397 -26.132 1.00 94.31 92 ASP A C 1
ATOM 729 O O . ASP A 1 92 ? 6.470 -5.549 -25.578 1.00 94.31 92 ASP A O 1
ATOM 733 N N . LEU A 1 93 ? 6.183 -7.626 -26.423 1.00 89.12 93 LEU A N 1
ATOM 734 C CA . LEU A 1 93 ? 7.523 -8.148 -26.146 1.00 89.12 93 LEU A CA 1
ATOM 735 C C . LEU A 1 93 ? 8.512 -7.940 -27.304 1.00 89.12 93 LEU A C 1
ATOM 737 O O . LEU A 1 93 ? 9.671 -8.328 -27.156 1.00 89.12 93 LEU A O 1
ATOM 741 N N . SER A 1 94 ? 8.067 -7.377 -28.434 1.00 82.62 94 SER A N 1
ATOM 742 C CA . SER A 1 94 ? 8.907 -7.160 -29.619 1.00 82.62 94 SER A CA 1
ATOM 743 C C . SER A 1 94 ? 9.939 -6.040 -29.486 1.00 82.62 94 SER A C 1
ATOM 745 O O . SER A 1 94 ? 9.836 -5.175 -28.575 1.00 82.62 94 SER A O 1
#

Solvent-accessible surface area (backbone atoms only — not comparable to full-atom values): 5897 Å² total; per-residue (Å²): 117,81,84,87,34,91,56,94,89,42,42,51,65,61,51,50,47,49,43,58,67,61,53,62,68,48,60,47,83,42,74,42,73,68,97,72,70,93,80,86,64,76,69,51,28,38,41,52,41,41,72,62,21,89,59,72,12,70,91,49,51,72,64,56,33,37,51,56,60,72,67,58,88,68,80,78,67,92,53,51,87,57,50,52,62,12,56,78,53,80,64,44,82,124

Foldseek 3Di:
DDDAQPPPVRDLLVVLCCCVVPVLVDDQQAKDADPDDDPPDGIDGSVCCCPPVPQRHVPDDSVSNRVVNVPDDDDDDPCCVQVVVCVVVVNDRD

Mean predicted aligned error: 2.42 Å

Secondary structure (DSSP, 8-state):
-----SSTT--HHHHHHHIIIIITTS-TT-EE--S--SSS---EEHHHHHHH-TTTSTT--HHHHHHHHHT---PPPTTHHHHHHHHHTTT---

Nearest PDB structures (foldseek):
  5ve4-assembly2_B  TM=9.609E-01  e=3.953E-09  Paraburkholderia phytofirmans PsJN
  5ve5-assembly3_C  TM=9.755E-01  e=8.200E-09  Paraburkholderia phytofirmans PsJN
  5ve4-assembly1_A  TM=9.815E-01  e=1.142E-08  Paraburkholderia phytofirmans PsJN
  5ve3-assembly2_A  TM=9.943E-01  e=3.528E-08  Paraburkholderia phytofirmans PsJN
  5ve5-assembly2_B  TM=9.556E-01  e=1.701E-08  Paraburkholderia phytofirmans PsJN

Sequence (94 aa):
GCGRTDFQQGSSTRLFASVREKLFSLPDDTFVYPGHDYKGQTVSTIGEEKQFNPRLRLNHTVDDFARIMDELKLDPPQRIAEAVPANLRLGDLS

Radius of gyration: 15.09 Å; Cα contacts (8 Å, |Δi|>4): 82; chains: 1; bounding box: 33×28×44 Å